Protein AF-A0A7L5DLM1-F1 (afdb_monomer_lite)

Foldseek 3Di:
DFPVPVVPDDLVVVCVVVVDDPVVVVVVRVVCCVPPVCCVVPVVVVPPPPPPPPVVVVVVVVVVVVVVVVVVVVVVVVVVVVVVVVQVCCCPPVVDDDDDDDDDDPPDD

Sequence (109 aa):
MSIYRAEIAQPADIQQYLHISLKELRQLNRWYYKHRLAPFLYPYRYFKRMKKHNQEAYIKALERRLSATEAENQHLKLKAEAFEAAIQIAEEQLQIKILKKSGTKPSTN

Radius of gyration: 36.95 Å; chains: 1; bounding box: 66×29×92 Å

Organism: NCBI:txid2728024

Structure (mmCIF, N/CA/C/O backbone):
data_AF-A0A7L5DLM1-F1
#
_entry.id   AF-A0A7L5DLM1-F1
#
loop_
_atom_site.group_PDB
_atom_site.id
_atom_site.type_symbol
_atom_site.label_atom_id
_atom_site.label_alt_id
_atom_site.label_comp_id
_atom_site.label_asym_id
_atom_site.label_entity_id
_atom_site.label_seq_id
_atom_site.pdbx_PDB_ins_code
_atom_site.Cartn_x
_atom_site.Cartn_y
_atom_site.Cartn_z
_atom_site.occupancy
_atom_site.B_iso_or_equiv
_atom_site.auth_seq_id
_atom_site.auth_comp_id
_atom_site.auth_asym_id
_atom_site.auth_atom_id
_atom_site.pdbx_PDB_model_num
ATOM 1 N N . MET A 1 1 ? 29.696 -0.147 -33.491 1.00 41.09 1 MET A N 1
ATOM 2 C CA . MET A 1 1 ? 29.785 -1.626 -33.490 1.00 41.09 1 MET A CA 1
ATOM 3 C C . MET A 1 1 ? 28.605 -2.241 -32.724 1.00 41.09 1 MET A C 1
ATOM 5 O O . MET A 1 1 ? 28.795 -2.792 -31.650 1.00 41.09 1 MET A O 1
ATOM 9 N N . SER A 1 2 ? 27.375 -2.140 -33.238 1.00 49.22 2 SER A N 1
ATOM 10 C CA . SER A 1 2 ? 26.200 -2.811 -32.652 1.00 49.22 2 SER A CA 1
ATOM 11 C C . SER A 1 2 ? 25.183 -3.127 -33.756 1.00 49.22 2 SER A C 1
ATOM 13 O O . SER A 1 2 ? 24.797 -2.229 -34.496 1.00 49.22 2 SER A O 1
ATOM 15 N N . ILE A 1 3 ? 24.807 -4.406 -33.855 1.00 47.53 3 ILE A N 1
ATOM 16 C CA . ILE A 1 3 ? 23.905 -5.086 -34.818 1.00 47.53 3 ILE A CA 1
ATOM 17 C C . ILE A 1 3 ? 24.433 -5.362 -36.238 1.00 47.53 3 ILE A C 1
ATOM 19 O O . ILE A 1 3 ? 24.047 -6.373 -36.807 1.00 47.53 3 ILE A O 1
ATOM 23 N N . TYR A 1 4 ? 25.457 -4.666 -36.736 1.00 45.84 4 TYR A N 1
ATOM 24 C CA . TYR A 1 4 ? 26.200 -5.152 -37.923 1.00 45.84 4 TYR A CA 1
ATOM 25 C C . TYR A 1 4 ? 26.994 -6.456 -37.676 1.00 45.84 4 TYR A C 1
ATOM 27 O O . TYR A 1 4 ? 27.581 -7.012 -38.591 1.00 45.84 4 TYR A O 1
ATOM 35 N N . ARG A 1 5 ? 27.033 -6.943 -36.427 1.00 49.91 5 ARG A N 1
ATOM 36 C CA . ARG A 1 5 ? 27.850 -8.086 -35.984 1.00 49.91 5 ARG A CA 1
ATOM 37 C C . ARG A 1 5 ? 27.244 -9.467 -36.250 1.00 49.91 5 ARG A C 1
ATOM 39 O O . ARG A 1 5 ? 27.867 -10.447 -35.877 1.00 49.91 5 ARG A O 1
ATOM 46 N N . ALA A 1 6 ? 26.048 -9.556 -36.827 1.00 49.19 6 ALA A N 1
ATOM 47 C CA . ALA A 1 6 ? 25.493 -10.858 -37.193 1.00 49.19 6 ALA A CA 1
ATOM 48 C C . ALA A 1 6 ? 25.947 -11.333 -38.584 1.00 49.19 6 ALA A C 1
ATOM 50 O O . ALA A 1 6 ? 25.610 -12.446 -38.941 1.00 49.19 6 ALA A O 1
ATOM 51 N N . GLU A 1 7 ? 26.664 -10.513 -39.368 1.00 53.91 7 GLU A N 1
ATOM 52 C CA . GLU A 1 7 ? 27.162 -10.855 -40.720 1.00 53.91 7 GLU A CA 1
ATOM 53 C C . GLU A 1 7 ? 26.086 -11.302 -41.742 1.00 53.91 7 GLU A C 1
ATOM 55 O O . GLU A 1 7 ? 26.424 -11.703 -42.847 1.00 53.91 7 GLU A O 1
ATOM 60 N N . ILE A 1 8 ? 24.787 -11.182 -41.427 1.00 62.50 8 ILE A N 1
ATOM 61 C CA . ILE A 1 8 ? 23.690 -11.690 -42.279 1.00 62.50 8 ILE A CA 1
ATOM 62 C C . ILE A 1 8 ? 23.389 -10.781 -43.488 1.00 62.50 8 ILE A C 1
ATOM 64 O O . ILE A 1 8 ? 22.967 -11.282 -44.524 1.00 62.50 8 ILE A O 1
ATOM 68 N N . ALA A 1 9 ? 23.566 -9.459 -43.381 1.00 66.31 9 ALA A N 1
ATOM 69 C CA . ALA A 1 9 ? 23.279 -8.525 -44.478 1.00 66.31 9 ALA A CA 1
ATOM 70 C C . ALA A 1 9 ? 24.031 -7.195 -44.324 1.00 66.31 9 ALA A C 1
ATOM 72 O O . ALA A 1 9 ? 24.262 -6.731 -43.199 1.00 66.31 9 ALA A O 1
ATOM 73 N N . GLN A 1 10 ? 24.380 -6.556 -45.447 1.00 77.19 10 GLN A N 1
ATOM 74 C CA . GLN A 1 10 ? 25.027 -5.246 -45.432 1.00 77.19 10 GLN A CA 1
ATOM 75 C C . GLN A 1 10 ? 24.006 -4.127 -45.160 1.00 77.19 10 GLN A C 1
ATOM 77 O O . GLN A 1 10 ? 22.847 -4.217 -45.570 1.00 77.19 10 GLN A O 1
ATOM 82 N N . PRO A 1 11 ? 24.409 -3.028 -44.487 1.00 72.88 11 PRO A N 1
ATOM 83 C CA . PRO A 1 11 ? 23.534 -1.882 -44.242 1.00 72.88 11 PRO A CA 1
ATOM 84 C C . PRO A 1 11 ? 22.876 -1.338 -45.514 1.00 72.88 11 PRO A C 1
ATOM 86 O O . PRO A 1 11 ? 21.714 -0.949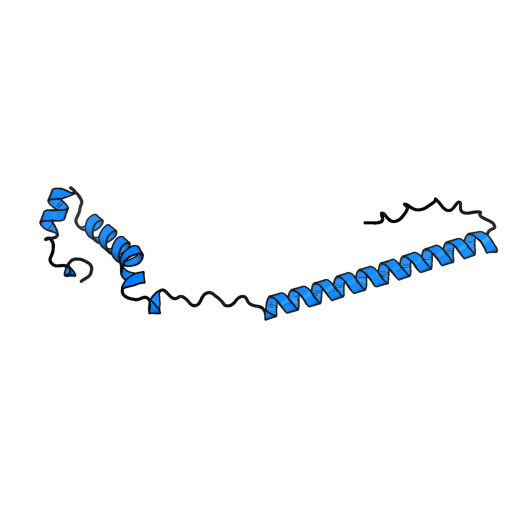 -45.464 1.00 72.88 11 PRO A O 1
ATOM 89 N N . ALA A 1 12 ? 23.616 -1.316 -46.626 1.00 76.88 12 ALA A N 1
ATOM 90 C CA . ALA A 1 12 ? 23.141 -0.801 -47.905 1.00 76.88 12 ALA A CA 1
ATOM 91 C C . ALA A 1 12 ? 21.942 -1.604 -48.435 1.00 76.88 12 ALA A C 1
ATOM 93 O O . ALA A 1 12 ? 20.937 -1.008 -48.817 1.00 76.88 12 ALA A O 1
ATOM 94 N N . ASP A 1 13 ? 22.007 -2.932 -48.352 1.00 80.25 13 ASP A N 1
ATOM 95 C CA . ASP A 1 13 ? 20.946 -3.832 -48.817 1.00 80.25 13 ASP A CA 1
ATOM 96 C C . ASP A 1 13 ? 19.662 -3.630 -48.005 1.00 80.25 13 ASP A C 1
ATOM 98 O O . ASP A 1 13 ? 18.562 -3.551 -48.546 1.00 80.25 13 ASP A O 1
ATOM 102 N N . ILE A 1 14 ? 19.802 -3.459 -46.687 1.00 77.75 14 ILE A N 1
ATOM 103 C CA . ILE A 1 14 ? 18.672 -3.222 -45.780 1.00 77.75 14 ILE A CA 1
ATOM 104 C C . ILE A 1 14 ? 18.038 -1.853 -46.046 1.00 77.75 14 ILE A C 1
ATOM 106 O O . ILE A 1 14 ? 16.816 -1.718 -46.011 1.00 77.75 14 ILE A O 1
ATOM 110 N N . GLN A 1 15 ? 18.853 -0.831 -46.312 1.00 81.31 15 GLN A N 1
ATOM 111 C CA . GLN A 1 15 ? 18.355 0.499 -46.662 1.00 81.31 15 GLN A CA 1
ATOM 112 C C . GLN A 1 15 ? 17.599 0.494 -47.990 1.00 81.31 15 GLN A C 1
ATOM 114 O O . GLN A 1 15 ? 16.558 1.139 -48.083 1.00 81.31 15 GLN A O 1
ATOM 119 N N . GLN A 1 16 ? 18.106 -0.230 -48.991 1.00 80.25 16 GLN A N 1
ATOM 120 C CA . GLN A 1 16 ? 17.451 -0.371 -50.291 1.00 80.25 16 GLN A CA 1
ATOM 121 C C . GLN A 1 16 ? 16.139 -1.148 -50.179 1.00 80.25 16 GLN A C 1
ATOM 123 O O . GLN A 1 16 ? 15.139 -0.713 -50.736 1.00 80.25 16 GLN A O 1
ATOM 128 N N . TYR A 1 17 ? 16.125 -2.244 -49.421 1.00 84.44 17 TYR A N 1
ATOM 129 C CA . TYR A 1 17 ? 14.946 -3.092 -49.252 1.00 84.44 17 TYR A CA 1
ATOM 130 C C . TYR A 1 17 ? 13.833 -2.429 -48.430 1.00 84.44 17 TYR A C 1
ATOM 132 O O . TYR A 1 17 ? 12.656 -2.560 -48.748 1.00 84.44 17 TYR A O 1
ATOM 140 N N . LEU A 1 18 ? 14.191 -1.721 -47.355 1.00 82.88 18 LEU A N 1
ATOM 141 C CA . LEU A 1 18 ? 13.221 -1.092 -46.451 1.00 82.88 18 LEU A CA 1
ATOM 142 C C . LEU A 1 18 ? 12.926 0.371 -46.797 1.00 82.88 18 LEU A C 1
ATOM 144 O O . LEU A 1 18 ? 12.074 0.974 -46.153 1.00 82.88 18 LEU A O 1
ATOM 148 N N . HIS A 1 19 ? 13.630 0.946 -47.775 1.00 88.19 19 HIS A N 1
ATOM 149 C CA . HIS A 1 19 ? 13.519 2.352 -48.172 1.00 88.19 19 HIS A CA 1
ATOM 150 C C . HIS A 1 19 ? 13.657 3.341 -46.996 1.00 88.19 19 HIS A C 1
ATOM 152 O O . HIS A 1 19 ? 12.947 4.341 -46.920 1.00 88.19 19 HIS A O 1
ATOM 158 N N . ILE A 1 20 ? 14.587 3.070 -46.072 1.00 84.94 20 ILE A N 1
ATOM 159 C CA . ILE A 1 20 ? 14.836 3.900 -44.880 1.00 84.94 20 ILE A CA 1
ATOM 160 C C . ILE A 1 20 ? 16.217 4.553 -44.900 1.00 84.94 20 ILE A C 1
ATOM 162 O O . ILE A 1 20 ? 17.192 4.032 -45.456 1.00 84.94 20 ILE A O 1
ATOM 166 N N . SER A 1 21 ? 16.337 5.691 -44.218 1.00 88.31 21 SER A N 1
ATOM 167 C CA . SER A 1 21 ? 17.624 6.362 -44.050 1.00 88.31 21 SER A CA 1
ATOM 168 C C . SER A 1 21 ? 18.563 5.578 -43.123 1.00 88.31 21 SER A C 1
ATOM 170 O O . SER A 1 21 ? 18.148 4.838 -42.226 1.00 88.31 21 SER A O 1
ATOM 172 N N . LEU A 1 22 ? 19.875 5.797 -43.268 1.00 84.38 22 LEU A N 1
ATOM 173 C CA . LEU A 1 22 ? 20.883 5.170 -42.402 1.00 84.38 22 LEU A CA 1
ATOM 174 C C . LEU A 1 22 ? 20.691 5.559 -40.927 1.00 84.38 22 LEU A C 1
ATOM 176 O O . LEU A 1 22 ? 20.993 4.782 -40.018 1.00 84.38 22 LEU A O 1
ATOM 180 N N . LYS A 1 23 ? 20.198 6.778 -40.683 1.00 86.81 23 LYS A N 1
ATOM 181 C CA . LYS A 1 23 ? 19.929 7.297 -39.340 1.00 86.81 23 LYS A CA 1
ATOM 182 C C . LYS A 1 23 ? 18.783 6.531 -38.681 1.00 86.81 23 LYS A C 1
ATOM 184 O O . LYS A 1 23 ? 18.933 6.100 -37.538 1.00 86.81 23 LYS A O 1
ATOM 189 N N . GLU A 1 24 ? 17.695 6.308 -39.410 1.00 85.56 24 GLU A N 1
ATOM 190 C CA . GLU A 1 24 ? 16.550 5.519 -38.945 1.00 85.56 24 GLU A CA 1
ATOM 191 C C . GLU A 1 24 ? 16.940 4.060 -38.721 1.00 85.56 24 GLU A C 1
ATOM 193 O O . GLU A 1 24 ? 16.661 3.516 -37.654 1.00 85.56 24 GLU A O 1
ATOM 198 N N . LEU A 1 25 ? 17.699 3.457 -39.642 1.00 85.81 25 LEU A N 1
ATOM 199 C CA . LEU A 1 25 ? 18.215 2.096 -39.477 1.00 85.81 25 LEU A CA 1
ATOM 200 C C . LEU A 1 25 ? 19.054 1.957 -38.196 1.00 85.81 25 LEU A C 1
ATOM 202 O O . LEU A 1 25 ? 18.895 1.002 -37.433 1.00 85.81 25 LEU A O 1
ATOM 206 N N . ARG A 1 26 ? 19.928 2.927 -37.903 1.00 84.44 26 ARG A N 1
ATOM 207 C CA . ARG A 1 26 ? 20.721 2.945 -36.661 1.00 84.44 26 ARG A CA 1
ATOM 208 C C . ARG A 1 26 ? 19.848 3.089 -35.417 1.00 84.44 26 ARG A C 1
ATOM 210 O O . ARG A 1 26 ? 20.141 2.459 -34.400 1.00 84.44 26 ARG A O 1
ATOM 217 N N . GLN A 1 27 ? 18.800 3.906 -35.478 1.00 87.25 27 GLN A N 1
ATOM 218 C CA . GLN A 1 27 ? 17.874 4.109 -34.366 1.00 87.25 27 GLN A CA 1
ATOM 219 C C . GLN A 1 27 ? 17.056 2.846 -34.079 1.00 87.25 27 GLN A C 1
ATOM 221 O O . GLN A 1 27 ? 16.996 2.419 -32.923 1.00 87.25 27 GLN A O 1
ATOM 226 N N . LEU A 1 28 ? 16.511 2.215 -35.121 1.00 84.94 28 LEU A N 1
ATOM 227 C CA . LEU A 1 28 ? 15.783 0.949 -35.035 1.00 84.94 28 LEU A CA 1
ATOM 228 C C . LEU A 1 28 ? 16.671 -0.155 -34.467 1.00 84.94 28 LEU A C 1
ATOM 230 O O . LEU A 1 28 ? 16.285 -0.826 -33.513 1.00 84.94 28 LEU A O 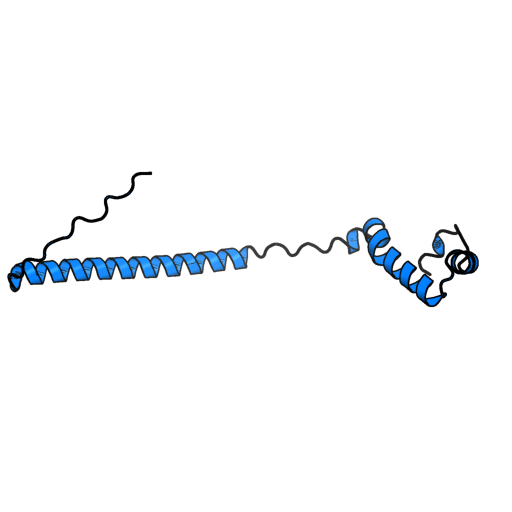1
ATOM 234 N N . ASN A 1 29 ? 17.903 -0.268 -34.967 1.00 86.19 29 ASN A N 1
ATOM 235 C CA . ASN A 1 29 ? 18.883 -1.202 -34.432 1.00 86.19 29 ASN A CA 1
ATOM 236 C C . ASN A 1 29 ? 19.150 -0.931 -32.947 1.00 86.19 29 ASN A C 1
ATOM 238 O O . ASN A 1 29 ? 19.025 -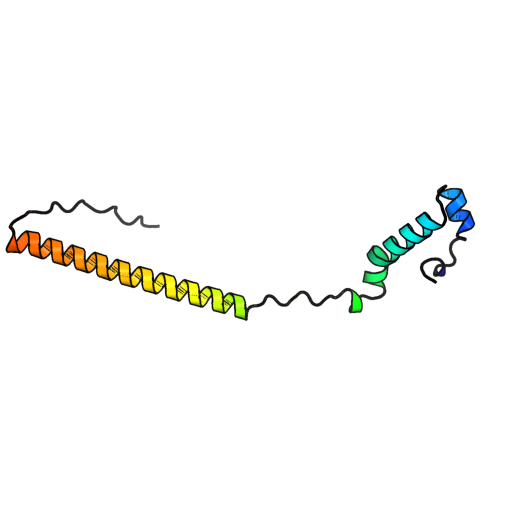1.823 -32.111 1.00 86.19 29 ASN A O 1
ATOM 242 N N . ARG A 1 30 ? 19.455 0.310 -32.560 1.00 85.62 30 ARG A N 1
ATOM 243 C CA . ARG A 1 30 ? 19.711 0.640 -31.150 1.00 85.62 30 ARG A CA 1
ATOM 244 C C . ARG A 1 30 ? 18.530 0.276 -30.248 1.00 85.62 30 ARG A C 1
ATOM 246 O O . ARG A 1 30 ? 18.749 -0.237 -29.149 1.00 85.62 30 ARG A O 1
ATOM 253 N N . TRP A 1 31 ? 17.306 0.523 -30.708 1.00 88.50 31 TRP A N 1
ATOM 254 C CA . TRP A 1 31 ? 16.091 0.155 -29.989 1.00 88.50 31 TRP A CA 1
ATOM 255 C C . TRP A 1 31 ? 15.956 -1.365 -29.857 1.00 88.50 31 TRP A C 1
ATOM 257 O O . TRP A 1 31 ? 15.829 -1.874 -28.743 1.00 88.50 31 TRP A O 1
ATOM 267 N N . TYR A 1 32 ? 16.089 -2.090 -30.969 1.00 86.50 32 TYR A N 1
ATOM 268 C CA . TYR A 1 32 ? 16.012 -3.548 -31.022 1.00 86.50 32 TYR A CA 1
ATOM 269 C C . TYR A 1 32 ? 17.051 -4.206 -30.112 1.00 86.50 32 TYR A C 1
ATOM 271 O O . TYR A 1 32 ? 16.725 -5.089 -29.319 1.00 86.50 32 TYR A O 1
ATOM 279 N N . TYR A 1 33 ? 18.298 -3.729 -30.152 1.00 83.31 33 TYR A N 1
ATOM 280 C CA . TYR A 1 33 ? 19.353 -4.214 -29.270 1.00 83.31 33 TYR A CA 1
ATOM 281 C C . TYR A 1 33 ? 18.989 -4.000 -27.807 1.00 83.31 33 TYR A C 1
ATOM 283 O O . TYR A 1 33 ? 19.038 -4.934 -27.017 1.00 83.31 33 TYR A O 1
ATOM 291 N N . LYS A 1 34 ? 18.618 -2.769 -27.441 1.00 83.38 34 LYS A N 1
ATOM 292 C CA . LYS A 1 34 ? 18.349 -2.400 -26.052 1.00 83.38 34 LYS A CA 1
ATOM 293 C C . LYS A 1 34 ? 17.184 -3.196 -25.471 1.00 83.38 34 LYS A C 1
ATOM 295 O O . LYS A 1 34 ? 17.282 -3.654 -24.341 1.00 83.38 34 LYS A O 1
ATOM 300 N N . HIS A 1 35 ? 16.093 -3.334 -26.216 1.00 82.94 35 HIS A N 1
ATOM 301 C CA . HIS A 1 35 ? 14.849 -3.877 -25.677 1.00 82.94 35 HIS A CA 1
ATOM 302 C C . HIS A 1 35 ? 14.666 -5.369 -25.930 1.00 82.94 35 HIS A C 1
ATOM 304 O O . HIS A 1 35 ? 14.052 -6.034 -25.101 1.00 82.94 35 HIS A O 1
ATOM 310 N N . ARG A 1 36 ? 15.205 -5.901 -27.031 1.00 83.25 36 ARG A N 1
ATOM 311 C CA . ARG A 1 36 ? 15.015 -7.304 -27.403 1.00 83.25 36 ARG A CA 1
ATOM 312 C C . ARG A 1 36 ? 16.243 -8.151 -27.125 1.00 83.25 36 ARG A C 1
ATOM 314 O O . ARG A 1 36 ? 16.088 -9.192 -26.520 1.00 83.25 36 ARG A O 1
ATOM 321 N N . LEU A 1 37 ? 17.446 -7.726 -27.519 1.00 83.62 37 LEU A N 1
ATOM 322 C CA . LEU A 1 37 ? 18.648 -8.571 -27.390 1.00 83.62 37 LEU A CA 1
ATOM 323 C C . LEU A 1 37 ? 19.345 -8.447 -26.031 1.00 83.62 37 LEU A C 1
ATOM 325 O O . LEU A 1 37 ? 19.741 -9.448 -25.441 1.00 83.62 37 LEU A O 1
ATOM 329 N N . ALA A 1 38 ? 19.505 -7.225 -25.524 1.00 82.19 38 ALA A N 1
ATOM 330 C CA . ALA A 1 38 ? 20.264 -6.955 -24.309 1.00 82.19 38 ALA A CA 1
ATOM 331 C C . ALA A 1 38 ? 19.743 -7.695 -23.060 1.00 82.19 38 ALA A C 1
ATOM 333 O O . ALA A 1 38 ? 20.590 -8.135 -22.283 1.00 82.19 38 ALA A O 1
ATOM 334 N N . PRO A 1 39 ? 18.422 -7.899 -22.860 1.00 80.44 39 PRO A N 1
ATOM 335 C CA . PRO A 1 39 ? 17.924 -8.705 -21.746 1.00 80.44 39 PRO A CA 1
ATOM 336 C C . PRO A 1 39 ? 18.395 -10.166 -21.779 1.00 80.44 39 PRO A C 1
ATOM 338 O O . PRO A 1 39 ? 18.695 -10.720 -20.726 1.00 80.44 39 PRO A O 1
ATOM 341 N N . PHE A 1 40 ? 18.507 -10.774 -22.967 1.00 81.75 40 PHE A N 1
ATOM 342 C CA . PHE A 1 40 ? 18.943 -12.169 -23.117 1.00 81.75 40 PHE A CA 1
ATOM 343 C C . PHE A 1 40 ? 20.466 -12.318 -23.120 1.00 81.75 40 PHE A C 1
ATOM 345 O O . PHE A 1 40 ? 20.988 -13.279 -22.569 1.00 81.75 40 PHE A O 1
ATOM 352 N N . LEU A 1 41 ? 21.186 -11.366 -23.723 1.00 81.81 41 LEU A N 1
ATOM 353 C CA . LEU A 1 41 ? 22.651 -11.400 -23.805 1.00 81.81 41 LEU A CA 1
ATOM 354 C C . LEU A 1 41 ? 23.328 -10.963 -22.500 1.00 81.81 41 LEU A C 1
ATOM 356 O O . LEU A 1 41 ? 24.412 -11.437 -22.170 1.00 81.81 41 LEU A O 1
ATOM 360 N N . TYR A 1 42 ? 22.702 -10.049 -21.753 1.00 80.50 42 TYR A N 1
ATOM 361 C CA . TYR A 1 42 ? 23.239 -9.502 -20.504 1.00 80.50 42 TYR A CA 1
ATOM 362 C C . TYR A 1 42 ? 22.208 -9.572 -19.374 1.00 80.50 42 TYR A C 1
ATOM 364 O O . TYR A 1 42 ? 21.851 -8.534 -18.800 1.00 80.50 42 TYR A O 1
ATOM 372 N N . PRO A 1 43 ? 21.753 -10.784 -19.003 1.00 72.38 43 PRO A N 1
ATOM 373 C CA . PRO A 1 43 ? 20.714 -10.955 -17.995 1.00 72.38 43 PRO A CA 1
ATOM 374 C C . PRO A 1 43 ? 21.114 -10.305 -16.668 1.00 72.38 43 PRO A C 1
ATOM 376 O O . PRO A 1 43 ? 20.315 -9.589 -16.073 1.00 72.38 43 PRO A O 1
ATOM 379 N N . TYR A 1 44 ? 22.383 -10.408 -16.256 1.00 70.50 44 TYR A N 1
ATOM 380 C CA . TYR A 1 44 ? 22.882 -9.806 -15.011 1.00 70.50 44 TYR A CA 1
ATOM 381 C C . TYR A 1 44 ? 22.733 -8.272 -14.931 1.00 70.50 44 TYR A C 1
ATOM 383 O O . TYR A 1 44 ? 22.637 -7.728 -13.835 1.00 70.50 44 TYR A O 1
ATOM 391 N N . ARG A 1 45 ? 22.705 -7.559 -16.071 1.00 67.00 45 ARG A N 1
ATOM 392 C CA . ARG A 1 45 ? 22.493 -6.096 -16.117 1.00 67.00 45 ARG A CA 1
ATOM 393 C C . ARG A 1 45 ? 21.013 -5.722 -16.126 1.00 67.00 45 ARG A C 1
ATOM 395 O O . ARG A 1 45 ? 20.662 -4.617 -15.718 1.00 67.00 45 ARG A O 1
ATOM 402 N N . TYR A 1 46 ? 20.167 -6.623 -16.62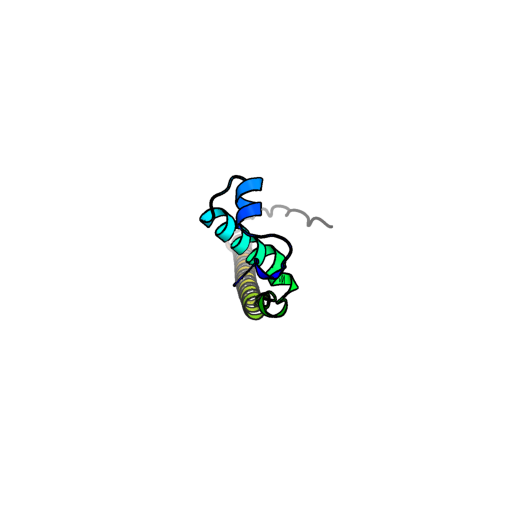2 1.00 62.47 46 TYR A N 1
ATOM 403 C CA . TYR A 1 46 ? 18.722 -6.431 -16.748 1.00 62.47 46 TYR A CA 1
ATOM 404 C C . TYR A 1 46 ? 17.929 -6.963 -15.554 1.00 62.47 46 TYR A C 1
ATOM 406 O O . TYR A 1 46 ? 16.823 -6.481 -15.308 1.00 62.47 46 TYR A O 1
ATOM 414 N N . PHE A 1 47 ? 18.522 -7.840 -14.740 1.00 61.88 47 PHE A N 1
ATOM 415 C CA . PHE A 1 47 ? 18.124 -8.069 -13.355 1.00 61.88 47 PHE A CA 1
ATOM 416 C C . PHE A 1 47 ? 18.426 -6.813 -12.526 1.00 61.88 47 PHE A C 1
ATOM 418 O O . PHE A 1 47 ? 19.273 -6.801 -11.634 1.00 61.88 47 PHE A O 1
ATOM 425 N N . LYS A 1 48 ? 17.704 -5.717 -12.788 1.00 61.00 48 LYS A N 1
ATOM 426 C CA . LYS A 1 48 ? 17.497 -4.707 -11.755 1.00 61.00 48 LYS A CA 1
ATOM 427 C C . LYS A 1 48 ? 16.855 -5.458 -10.602 1.00 61.00 48 LYS A C 1
ATOM 429 O O . LYS A 1 48 ? 15.713 -5.890 -10.730 1.00 61.00 48 LYS A O 1
ATOM 434 N N . ARG A 1 49 ? 17.610 -5.656 -9.516 1.00 58.31 49 ARG A N 1
ATOM 435 C CA . ARG A 1 49 ? 17.100 -6.123 -8.222 1.00 58.31 49 ARG A CA 1
ATOM 436 C C . ARG A 1 49 ? 15.778 -5.388 -8.015 1.00 58.31 49 ARG A C 1
ATOM 438 O O . ARG A 1 49 ? 15.800 -4.165 -7.860 1.00 58.31 49 ARG A O 1
ATOM 445 N N . MET A 1 50 ? 14.642 -6.083 -8.137 1.00 61.16 50 MET A N 1
ATOM 446 C CA . MET A 1 50 ? 13.359 -5.462 -7.821 1.00 61.16 50 MET A CA 1
ATOM 447 C C . MET A 1 50 ? 13.540 -4.846 -6.438 1.00 61.16 50 MET A C 1
ATOM 449 O O . MET A 1 50 ? 14.124 -5.501 -5.566 1.00 61.16 50 MET A O 1
ATOM 453 N N . LYS A 1 51 ? 13.182 -3.564 -6.264 1.00 61.81 51 LYS A N 1
ATOM 454 C CA . LYS A 1 51 ? 13.315 -2.913 -4.957 1.00 61.81 51 LYS A CA 1
ATOM 455 C C . LYS A 1 51 ? 12.640 -3.846 -3.958 1.00 61.81 51 LYS A C 1
ATOM 457 O O . LYS A 1 51 ? 11.455 -4.128 -4.120 1.00 61.81 51 LYS A O 1
ATOM 462 N N . LYS A 1 52 ? 13.405 -4.385 -3.001 1.00 62.03 52 LYS A N 1
ATOM 463 C CA . LYS A 1 52 ? 12.826 -5.207 -1.940 1.00 62.03 52 LYS A CA 1
ATOM 464 C C . LYS A 1 52 ? 11.705 -4.369 -1.339 1.00 62.03 52 LYS A C 1
ATOM 466 O O . LYS A 1 52 ? 11.935 -3.201 -1.022 1.00 62.03 52 LYS A O 1
ATOM 471 N N . HIS A 1 53 ? 10.499 -4.930 -1.293 1.00 64.56 53 HIS A N 1
ATOM 472 C CA . HIS A 1 53 ? 9.368 -4.284 -0.646 1.00 64.56 53 HIS A CA 1
ATOM 473 C C . HIS A 1 53 ? 9.852 -3.804 0.723 1.00 64.56 53 HIS A C 1
ATOM 475 O O . HIS A 1 53 ? 10.434 -4.596 1.464 1.00 64.56 53 HIS A O 1
ATOM 481 N N . ASN A 1 54 ? 9.716 -2.510 1.012 1.00 76.56 54 ASN A N 1
ATOM 482 C CA . ASN A 1 54 ? 10.321 -1.896 2.191 1.00 76.56 54 ASN A CA 1
ATOM 483 C C . ASN A 1 54 ? 9.496 -2.295 3.428 1.00 76.56 54 ASN A C 1
ATOM 485 O O . ASN A 1 54 ? 8.669 -1.527 3.913 1.00 76.56 54 ASN A O 1
ATOM 489 N N . GLN A 1 55 ? 9.629 -3.558 3.845 1.00 78.75 55 GLN A N 1
ATOM 490 C CA . GLN A 1 55 ? 8.825 -4.207 4.884 1.00 78.75 55 GLN A CA 1
ATOM 491 C C . GLN A 1 55 ? 8.874 -3.421 6.194 1.00 78.75 55 GLN A C 1
ATOM 493 O O . GLN A 1 55 ? 7.841 -3.250 6.825 1.00 78.75 55 GLN A O 1
ATOM 498 N N . GLU A 1 56 ? 10.023 -2.842 6.537 1.00 82.81 56 GLU A N 1
ATOM 499 C CA . GLU A 1 56 ? 10.186 -1.988 7.720 1.00 82.81 56 GLU A CA 1
ATOM 500 C C . GLU A 1 56 ? 9.289 -0.744 7.678 1.00 82.81 56 GLU A C 1
ATOM 502 O O . GLU A 1 56 ? 8.625 -0.411 8.657 1.00 82.81 56 GLU A O 1
ATOM 507 N N . ALA A 1 57 ? 9.202 -0.075 6.523 1.00 85.00 57 ALA A N 1
ATOM 508 C CA . ALA A 1 57 ? 8.329 1.086 6.359 1.00 85.00 57 ALA A CA 1
ATOM 509 C C . ALA A 1 57 ? 6.843 0.700 6.443 1.00 85.00 57 ALA A C 1
ATOM 511 O O . ALA A 1 57 ? 6.033 1.466 6.965 1.00 85.00 57 ALA A O 1
ATOM 512 N N . TYR A 1 58 ? 6.493 -0.491 5.952 1.00 87.25 58 TYR A N 1
ATOM 513 C CA . TYR A 1 58 ? 5.137 -1.029 6.029 1.00 87.25 58 TYR A CA 1
ATOM 514 C C . TYR A 1 58 ? 4.742 -1.403 7.465 1.00 87.25 58 TYR A C 1
ATOM 516 O O . TYR A 1 58 ? 3.672 -1.006 7.920 1.00 87.25 58 TYR A O 1
ATOM 524 N N . ILE A 1 59 ? 5.624 -2.082 8.203 1.00 92.00 59 ILE A N 1
ATOM 525 C CA . ILE A 1 59 ? 5.419 -2.432 9.617 1.00 92.00 59 ILE A CA 1
ATOM 526 C C . ILE A 1 59 ? 5.240 -1.159 10.449 1.00 92.00 59 ILE A C 1
ATOM 528 O O . ILE A 1 59 ? 4.242 -1.017 11.150 1.00 92.00 59 ILE A O 1
ATOM 532 N N . LYS A 1 60 ? 6.114 -0.165 10.265 1.00 93.62 60 LYS A N 1
ATOM 533 C CA . LYS A 1 60 ? 6.009 1.124 10.962 1.00 93.62 60 LYS A CA 1
ATOM 534 C C . LYS A 1 60 ? 4.709 1.875 10.648 1.00 93.62 60 LYS A C 1
ATOM 536 O O . LYS A 1 60 ? 4.181 2.599 11.492 1.00 93.62 60 LYS A O 1
ATOM 541 N N . ALA A 1 61 ? 4.185 1.743 9.429 1.00 92.50 61 ALA A N 1
ATOM 542 C CA . ALA A 1 61 ? 2.893 2.321 9.066 1.00 92.50 61 ALA A CA 1
ATOM 543 C C . ALA A 1 61 ? 1.719 1.589 9.741 1.00 92.50 61 ALA A C 1
ATOM 545 O O . ALA A 1 61 ? 0.751 2.240 10.135 1.00 92.50 61 ALA A O 1
ATOM 546 N N . LEU A 1 62 ? 1.807 0.265 9.895 1.00 94.38 62 LEU A N 1
ATOM 547 C CA . LEU A 1 62 ? 0.812 -0.535 10.612 1.00 94.38 62 LEU A CA 1
ATOM 548 C C . LEU A 1 62 ? 0.793 -0.219 12.109 1.00 94.38 62 LEU A C 1
ATOM 550 O O . LEU A 1 62 ? -0.282 0.019 12.650 1.00 94.38 62 LEU A O 1
ATOM 554 N N . GLU A 1 63 ? 1.958 -0.132 12.752 1.00 95.94 63 GLU A N 1
ATOM 555 C CA . GLU A 1 63 ? 2.076 0.224 14.174 1.00 95.94 63 GLU A CA 1
ATOM 556 C C . GLU A 1 63 ? 1.408 1.571 14.478 1.00 95.94 63 GLU A C 1
ATOM 558 O O . GLU A 1 63 ? 0.628 1.686 15.419 1.00 95.94 63 GLU A O 1
ATOM 563 N N . ARG A 1 64 ? 1.627 2.577 13.621 1.00 95.44 64 ARG A N 1
ATOM 564 C CA . ARG A 1 64 ? 0.983 3.895 13.755 1.00 95.44 64 ARG A CA 1
ATOM 565 C C . ARG A 1 64 ? -0.536 3.841 13.623 1.00 95.44 64 ARG A C 1
ATOM 567 O O . ARG A 1 64 ? -1.236 4.597 14.294 1.00 95.44 64 ARG A O 1
ATOM 574 N N . ARG A 1 65 ? -1.051 2.991 12.730 1.00 95.19 65 ARG A N 1
ATOM 575 C CA . ARG A 1 65 ? -2.499 2.809 12.567 1.00 95.19 65 ARG A CA 1
ATOM 576 C C . ARG A 1 65 ? -3.099 2.148 13.799 1.00 95.19 65 ARG A C 1
ATOM 578 O O . ARG A 1 65 ? -4.101 2.649 14.291 1.00 95.19 65 ARG A O 1
ATOM 585 N N . LEU A 1 66 ? -2.456 1.100 14.316 1.00 96.69 66 LEU A N 1
ATOM 586 C CA . LEU A 1 66 ? -2.887 0.429 15.542 1.00 96.69 66 LEU A CA 1
ATOM 587 C C . LEU A 1 66 ? -2.955 1.409 16.715 1.00 96.69 66 LEU A C 1
ATOM 589 O O . LEU A 1 66 ? -4.022 1.558 17.309 1.00 96.69 66 LEU A O 1
ATOM 593 N N . SER A 1 67 ? -1.890 2.177 16.961 1.00 96.00 67 SER A N 1
ATOM 594 C CA . SER A 1 67 ? -1.874 3.148 18.062 1.00 96.00 67 SER A CA 1
ATOM 595 C C . SER A 1 67 ? -2.961 4.221 17.934 1.00 96.00 67 SER A C 1
ATOM 597 O O . SER A 1 67 ? -3.556 4.622 18.931 1.00 96.00 67 SER A O 1
ATOM 599 N N . ALA A 1 68 ? -3.249 4.684 16.711 1.00 94.81 68 ALA A N 1
ATOM 600 C CA . ALA A 1 68 ? -4.316 5.658 16.477 1.00 94.81 68 ALA A CA 1
ATOM 601 C C . ALA A 1 68 ? -5.700 5.059 16.773 1.00 94.81 68 ALA A C 1
ATOM 603 O O . ALA A 1 68 ? -6.495 5.665 17.487 1.00 94.81 68 ALA A O 1
ATOM 604 N N . THR A 1 69 ? -5.961 3.839 16.294 1.00 95.06 69 THR A N 1
ATOM 605 C CA . THR A 1 69 ? -7.236 3.150 16.543 1.00 95.06 69 THR A CA 1
ATOM 606 C C . THR A 1 69 ? -7.439 2.788 18.013 1.00 95.06 69 THR A C 1
ATOM 608 O O . THR A 1 69 ? -8.559 2.839 18.517 1.00 95.06 69 THR A O 1
ATOM 611 N N . GLU A 1 70 ? -6.371 2.450 18.736 1.00 96.06 70 GLU A N 1
ATOM 612 C CA . GLU A 1 70 ? -6.432 2.184 20.174 1.00 96.06 70 GLU A CA 1
ATOM 613 C C . GLU A 1 70 ? -6.771 3.452 20.964 1.00 96.06 70 GLU A C 1
ATOM 615 O O . GLU A 1 70 ? -7.640 3.407 21.836 1.00 96.06 70 GLU A O 1
ATOM 620 N N . ALA A 1 71 ? -6.164 4.590 20.614 1.00 94.38 71 ALA A N 1
ATOM 621 C CA . ALA A 1 71 ? -6.477 5.880 21.225 1.00 94.38 71 ALA A CA 1
ATOM 622 C C . ALA A 1 71 ? -7.931 6.311 20.957 1.00 94.38 71 ALA A C 1
ATOM 624 O O . ALA A 1 71 ? -8.630 6.748 21.875 1.00 94.38 71 ALA A O 1
ATOM 625 N N . GLU A 1 72 ? -8.421 6.140 19.725 1.00 94.75 72 GLU A N 1
ATOM 626 C CA . GLU A 1 72 ? -9.823 6.406 19.382 1.00 94.75 72 GLU A CA 1
ATOM 627 C C . GLU A 1 72 ? -10.783 5.521 20.188 1.00 94.75 72 GLU A C 1
ATOM 629 O O . GLU A 1 72 ? -11.754 6.023 20.756 1.00 94.75 72 GLU A O 1
ATOM 634 N N . ASN A 1 73 ? -10.487 4.225 20.313 1.00 95.12 73 ASN A N 1
ATOM 635 C CA . ASN A 1 73 ? -11.290 3.297 21.109 1.00 95.12 73 ASN A CA 1
ATOM 636 C C . ASN A 1 73 ? -11.326 3.673 22.594 1.00 95.12 73 ASN A C 1
ATOM 638 O O . ASN A 1 73 ? -12.390 3.624 23.211 1.00 95.12 73 ASN A O 1
ATOM 642 N N . GLN A 1 74 ? -10.190 4.056 23.179 1.00 94.88 74 GLN A N 1
ATOM 643 C CA . GLN A 1 74 ? -10.136 4.516 24.570 1.00 94.88 74 GLN A CA 1
ATOM 644 C C . GLN A 1 74 ? -10.996 5.765 24.773 1.00 94.88 74 GLN A C 1
ATOM 646 O O . GLN A 1 74 ? -11.793 5.829 25.705 1.00 94.88 74 GLN A O 1
ATOM 651 N N . HIS A 1 75 ? -10.899 6.730 23.862 1.00 95.19 75 HIS A N 1
ATOM 652 C CA . HIS A 1 75 ? -11.702 7.943 23.923 1.00 95.19 75 HIS A CA 1
ATOM 653 C C . HIS A 1 75 ? -13.208 7.669 23.768 1.00 95.19 75 HIS A C 1
ATOM 655 O O . HIS A 1 75 ? -14.020 8.277 24.464 1.00 95.19 75 HIS A O 1
ATOM 661 N N . LEU A 1 76 ? -13.601 6.732 22.899 1.00 94.44 76 LEU A N 1
ATOM 662 C CA . LEU A 1 76 ? -15.000 6.314 22.766 1.00 94.44 76 LEU A CA 1
ATOM 663 C C . LEU A 1 76 ? -15.524 5.626 24.034 1.00 94.44 76 LEU A C 1
ATOM 665 O O . LEU A 1 76 ? -16.655 5.901 24.431 1.00 94.44 76 LEU A O 1
ATOM 669 N N . LYS A 1 77 ? -14.707 4.795 24.696 1.00 95.12 77 LYS A N 1
ATOM 670 C CA . LYS A 1 77 ? -15.058 4.183 25.989 1.00 95.12 77 LYS A CA 1
ATOM 671 C C . LYS A 1 77 ? -15.279 5.236 27.070 1.00 95.12 77 LYS A C 1
ATOM 673 O O . LYS A 1 77 ? -16.336 5.243 27.686 1.00 95.12 77 LYS A O 1
ATOM 678 N N . LEU A 1 78 ? -14.351 6.185 27.209 1.00 95.81 78 LEU A N 1
ATOM 679 C CA . LEU A 1 78 ? -14.483 7.286 28.169 1.00 95.81 78 LEU A CA 1
ATOM 680 C C . LEU A 1 78 ? -15.741 8.126 27.916 1.00 95.81 78 LEU A C 1
ATOM 682 O O . LEU A 1 78 ? -16.425 8.527 28.854 1.00 95.81 78 LEU A O 1
ATOM 686 N N . LYS A 1 79 ? -16.086 8.378 26.648 1.00 95.31 79 LYS A N 1
ATOM 687 C CA . LYS A 1 79 ? -17.340 9.057 26.299 1.00 95.31 79 LYS A CA 1
ATOM 688 C C . LYS A 1 79 ? -18.568 8.250 26.704 1.00 95.31 79 LYS A C 1
ATOM 690 O O . LYS A 1 79 ? -19.511 8.835 27.225 1.00 95.31 79 LYS A O 1
ATOM 695 N N . ALA A 1 80 ? -18.571 6.943 26.451 1.00 93.69 80 ALA A N 1
ATOM 696 C CA . ALA A 1 80 ? -19.674 6.072 26.843 1.00 93.69 80 ALA A CA 1
ATOM 697 C C . ALA A 1 80 ? -19.866 6.074 28.367 1.00 93.69 80 ALA A C 1
ATOM 699 O O . ALA A 1 80 ? -20.975 6.324 28.831 1.00 93.69 80 ALA A O 1
ATOM 700 N N . GLU A 1 81 ? -18.782 5.922 29.129 1.00 94.88 81 GLU A N 1
ATOM 701 C CA . GLU A 1 81 ? -18.790 5.982 30.597 1.00 94.88 81 GLU A CA 1
ATOM 702 C C . GLU A 1 81 ? -19.304 7.334 31.114 1.00 94.88 81 GLU A C 1
ATOM 704 O O . GLU A 1 81 ? -20.148 7.387 32.007 1.00 94.88 81 GLU A O 1
ATOM 709 N N . ALA A 1 82 ? -18.864 8.443 30.512 1.00 95.31 82 ALA A N 1
ATOM 710 C CA . ALA A 1 82 ? -19.341 9.776 30.874 1.00 95.31 82 ALA A CA 1
ATOM 711 C C . ALA A 1 82 ? -20.847 9.953 30.613 1.00 95.31 82 ALA A C 1
ATOM 713 O O . ALA A 1 82 ? -21.545 10.563 31.424 1.00 95.31 82 ALA A O 1
ATOM 714 N N . PHE A 1 83 ? -21.366 9.416 29.503 1.00 92.94 83 PHE A N 1
ATOM 715 C CA . PHE A 1 83 ? -22.802 9.442 29.225 1.00 92.94 83 PHE A CA 1
ATOM 716 C C . PHE A 1 83 ? -23.592 8.580 30.208 1.00 92.94 83 PHE A C 1
ATOM 718 O O . PHE A 1 83 ? -24.643 9.018 30.671 1.00 92.94 83 PHE A O 1
ATOM 725 N N . GLU A 1 84 ? -23.101 7.391 30.558 1.00 90.38 84 GLU A N 1
ATOM 726 C CA . GLU A 1 84 ? -23.737 6.535 31.564 1.00 90.38 84 GLU A CA 1
ATOM 727 C C . GLU A 1 84 ? -23.799 7.222 32.931 1.00 90.38 84 GLU A C 1
ATOM 729 O O . GLU A 1 84 ? -24.866 7.258 33.545 1.00 90.38 84 GLU A O 1
ATOM 734 N N . ALA A 1 85 ? -22.705 7.850 33.364 1.00 92.69 85 ALA A N 1
ATOM 735 C CA . ALA A 1 85 ? -22.665 8.620 34.604 1.00 92.69 85 ALA A CA 1
ATOM 736 C C . ALA A 1 85 ? -23.632 9.816 34.576 1.00 92.69 85 ALA A C 1
ATOM 738 O O . ALA A 1 85 ? -24.352 10.063 35.541 1.00 92.69 85 ALA A O 1
ATOM 739 N N . ALA A 1 86 ? -23.703 10.545 33.458 1.00 90.75 86 ALA A N 1
ATOM 740 C CA . ALA A 1 86 ? -24.641 11.655 33.305 1.00 90.75 86 ALA A CA 1
ATOM 741 C C . ALA A 1 86 ? -26.107 11.190 33.358 1.00 90.75 86 ALA A C 1
ATOM 743 O O . ALA A 1 86 ? -26.943 11.869 33.954 1.00 90.75 86 ALA A O 1
ATOM 744 N N . ILE A 1 87 ? -26.415 10.030 32.768 1.00 88.69 87 ILE A N 1
ATOM 745 C CA . ILE A 1 87 ? -27.745 9.412 32.845 1.00 88.69 87 ILE A CA 1
ATOM 746 C C . ILE A 1 87 ? -28.083 9.067 34.297 1.00 88.69 87 ILE A C 1
ATOM 748 O O . ILE A 1 87 ? -29.163 9.429 34.753 1.00 88.69 87 ILE A O 1
ATOM 752 N N . GLN A 1 88 ? -27.160 8.438 35.031 1.00 88.75 88 GLN A N 1
ATOM 753 C CA . GLN A 1 88 ? -27.357 8.105 36.448 1.00 88.75 88 GLN A CA 1
ATOM 754 C C . GLN A 1 88 ? -27.640 9.358 37.285 1.00 88.75 88 GLN A C 1
ATOM 756 O O . GLN A 1 88 ? -28.632 9.403 38.006 1.00 88.75 88 GLN A O 1
ATOM 761 N N . ILE A 1 89 ? -26.843 10.418 37.119 1.00 90.12 89 ILE A N 1
ATOM 762 C CA . ILE A 1 89 ? -27.049 11.696 37.818 1.00 90.12 89 ILE A CA 1
ATOM 763 C C . ILE A 1 89 ? -28.427 12.292 37.490 1.00 90.12 89 ILE A C 1
ATOM 765 O O . ILE A 1 89 ? -29.133 12.756 38.386 1.00 90.12 89 ILE A O 1
ATOM 769 N N . ALA A 1 90 ? -28.834 12.277 36.219 1.00 88.25 90 ALA A N 1
ATOM 770 C CA . ALA A 1 90 ? -30.122 12.822 35.797 1.00 88.25 90 ALA A CA 1
ATOM 771 C C . ALA A 1 90 ? -31.318 12.032 36.358 1.00 88.25 90 ALA A C 1
ATOM 773 O O . ALA A 1 90 ? -32.313 12.635 36.769 1.00 88.25 90 ALA A O 1
ATOM 774 N N . GLU A 1 91 ? -31.221 10.703 36.400 1.00 87.38 91 GLU A N 1
ATOM 775 C CA . GLU A 1 91 ? -32.271 9.833 36.933 1.00 87.38 91 GLU A CA 1
ATOM 776 C C . GLU A 1 91 ? -32.364 9.933 38.465 1.00 87.38 91 GLU A C 1
ATOM 778 O O . GLU A 1 91 ? -33.468 10.063 38.998 1.00 87.38 91 GLU A O 1
ATOM 783 N N . GLU A 1 92 ? -31.229 9.924 39.170 1.00 89.31 92 GLU A N 1
ATOM 784 C CA . GLU A 1 92 ? -31.174 9.884 40.637 1.00 89.31 92 GLU A CA 1
ATOM 785 C C . GLU A 1 92 ? -31.367 11.258 41.288 1.00 89.31 92 GLU A C 1
ATOM 787 O O . GLU A 1 92 ? -32.127 11.386 42.248 1.00 89.31 92 GLU A O 1
ATOM 792 N N . GLN A 1 93 ? -30.689 12.296 40.784 1.00 87.00 93 GLN A N 1
ATOM 793 C CA . GLN A 1 93 ? -30.655 13.614 41.431 1.00 87.00 93 GLN A CA 1
ATOM 794 C C . GLN A 1 93 ? -31.692 14.578 40.858 1.00 87.00 93 GLN A C 1
ATOM 796 O O . GLN A 1 93 ? -32.266 15.376 41.597 1.00 87.00 93 GLN A O 1
ATOM 801 N N . LEU A 1 94 ? -31.941 14.515 39.547 1.00 85.06 94 LEU A N 1
ATOM 802 C CA . LEU A 1 94 ? -32.846 15.440 38.855 1.00 85.06 94 LEU A CA 1
ATOM 803 C C . LEU A 1 94 ? -34.237 14.840 38.598 1.00 85.06 94 LEU A C 1
ATOM 805 O O . LEU A 1 94 ? -35.125 15.556 38.142 1.00 85.06 94 LEU A O 1
ATOM 809 N N . GLN A 1 95 ? -34.438 13.548 38.896 1.00 86.88 95 GLN A N 1
ATOM 810 C CA . GLN A 1 95 ? -35.685 12.800 38.663 1.00 86.88 95 GLN A CA 1
ATOM 811 C C . GLN A 1 95 ? -36.173 12.850 37.202 1.00 86.88 95 GLN A C 1
ATOM 813 O O . GLN A 1 95 ? -37.360 12.673 36.911 1.00 86.88 95 GLN A O 1
ATOM 818 N N . ILE A 1 96 ? -35.258 13.069 36.255 1.00 84.81 96 ILE A N 1
ATOM 819 C CA . ILE A 1 96 ? -35.564 13.096 34.827 1.00 84.81 96 ILE A CA 1
ATOM 820 C C . ILE A 1 96 ? -35.467 11.662 34.308 1.00 84.81 96 ILE A C 1
ATOM 822 O O . ILE A 1 96 ? -34.378 11.112 34.171 1.00 84.81 96 ILE A O 1
ATOM 826 N N . LYS A 1 97 ? -36.609 11.043 33.988 1.00 80.44 97 LYS A N 1
ATOM 827 C CA . LYS A 1 97 ? -36.628 9.705 33.376 1.00 80.44 97 LYS A CA 1
ATOM 828 C C . LYS A 1 97 ? -36.144 9.761 31.929 1.00 80.44 97 LYS A C 1
ATOM 830 O O . LYS A 1 97 ? -36.833 10.297 31.061 1.00 80.44 97 LYS A O 1
ATOM 835 N N . ILE A 1 98 ? -35.001 9.138 31.655 1.00 77.81 98 ILE A N 1
ATOM 836 C CA . ILE A 1 98 ? -34.454 9.013 30.305 1.00 77.81 98 ILE A CA 1
ATOM 837 C C . ILE A 1 98 ?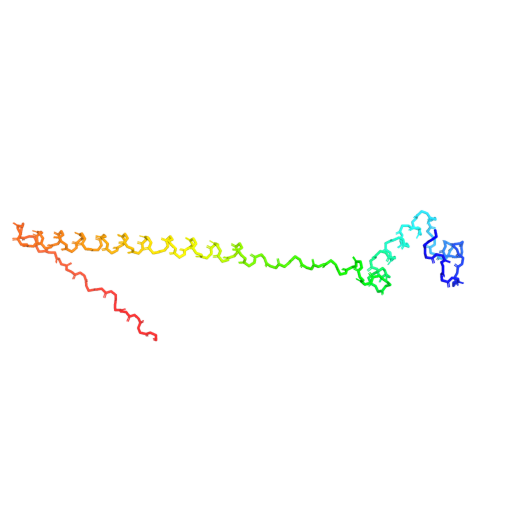 -34.954 7.698 29.687 1.00 77.81 98 ILE A C 1
ATOM 839 O O . ILE A 1 98 ? -34.610 6.601 30.120 1.00 77.81 98 ILE A O 1
ATOM 843 N N . LEU A 1 99 ? -35.787 7.790 28.644 1.00 77.50 99 LEU A N 1
ATOM 844 C CA . LEU A 1 99 ? -36.246 6.613 27.899 1.00 77.50 99 LEU A CA 1
ATOM 845 C C . LEU A 1 99 ? -35.083 6.010 27.099 1.00 77.50 99 LEU A C 1
ATOM 847 O O . LEU A 1 99 ? -34.692 6.530 26.051 1.00 77.50 99 LEU A O 1
ATOM 851 N N . LYS A 1 100 ? -34.543 4.882 27.574 1.00 75.88 100 LYS A N 1
ATOM 852 C CA . LYS A 1 100 ? -33.533 4.108 26.842 1.00 75.88 100 LYS A CA 1
ATOM 853 C C . LYS A 1 100 ? -34.163 3.545 25.566 1.00 75.88 100 LYS A C 1
ATOM 855 O O . LYS A 1 100 ? -35.099 2.749 25.625 1.00 75.88 100 LYS A O 1
ATOM 860 N N . LYS A 1 101 ? -33.661 3.950 24.397 1.00 75.62 101 LYS A N 1
ATOM 861 C CA . LYS A 1 101 ? -34.051 3.319 23.127 1.00 75.62 101 LYS A CA 1
ATOM 862 C C . LYS A 1 101 ? -33.499 1.894 23.107 1.00 75.62 101 LYS A C 1
ATOM 864 O O . LYS A 1 101 ? -32.328 1.692 23.421 1.00 75.62 101 LYS A O 1
ATOM 869 N N . SER A 1 102 ? -34.320 0.914 22.730 1.00 61.47 102 SER A N 1
ATOM 870 C CA . SER A 1 102 ? -33.847 -0.452 22.488 1.00 61.47 102 SER A CA 1
ATOM 871 C C . SER A 1 102 ? -32.778 -0.410 21.394 1.00 61.47 102 SER A C 1
ATOM 873 O O . SER A 1 102 ? -33.084 -0.055 20.254 1.00 61.47 102 SER A O 1
ATOM 875 N N . GLY A 1 103 ? -31.526 -0.703 21.744 1.00 67.69 103 GLY A N 1
ATOM 876 C CA . GLY A 1 103 ? -30.421 -0.706 20.790 1.00 67.69 103 GLY A CA 1
ATOM 877 C C . GLY A 1 103 ? -30.651 -1.689 19.638 1.00 67.69 103 GLY A C 1
ATOM 878 O O . GLY A 1 103 ? -31.405 -2.658 19.758 1.00 67.69 103 GLY A O 1
ATOM 879 N N . THR A 1 104 ? -29.984 -1.439 18.512 1.00 65.00 104 THR A N 1
ATOM 880 C CA . THR A 1 104 ? -29.928 -2.361 17.375 1.00 65.00 104 THR A CA 1
ATOM 881 C C . THR A 1 104 ? -29.360 -3.694 17.859 1.00 65.00 104 THR A C 1
ATOM 883 O O . THR A 1 104 ? -28.244 -3.733 18.377 1.00 65.00 104 THR A O 1
ATOM 886 N N . LYS A 1 105 ? -30.132 -4.783 17.741 1.00 63.69 105 LYS A N 1
ATOM 887 C CA . LYS A 1 105 ? -29.658 -6.126 18.109 1.00 63.69 105 LYS A CA 1
ATOM 888 C C . LYS A 1 105 ? -28.360 -6.418 17.342 1.00 63.69 105 LYS A C 1
ATOM 890 O O . L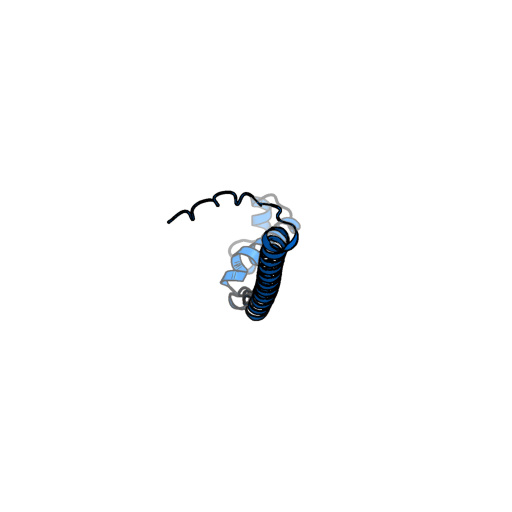YS A 1 105 ? -28.327 -6.143 16.140 1.00 63.69 105 LYS A O 1
ATOM 895 N N . PRO A 1 106 ? -27.311 -6.952 17.991 1.00 57.78 106 PRO A N 1
ATOM 896 C CA . PRO A 1 106 ? -26.108 -7.350 17.277 1.00 57.78 106 PRO A CA 1
ATOM 897 C C . PRO A 1 106 ? -26.498 -8.374 16.207 1.00 57.78 106 PRO A C 1
ATOM 899 O O . PRO A 1 106 ? -27.124 -9.389 16.511 1.00 57.78 106 PRO A O 1
ATOM 902 N N . SER A 1 107 ? -26.185 -8.063 14.948 1.00 61.50 107 SER A N 1
ATOM 903 C CA . SER A 1 107 ? -26.333 -8.997 13.834 1.00 61.50 107 SER A CA 1
ATOM 904 C C . SER A 1 107 ? -25.381 -10.159 14.080 1.00 61.50 107 SER A C 1
ATOM 906 O O . SER A 1 107 ? -24.168 -10.006 13.952 1.00 61.50 107 SER A O 1
ATOM 908 N N . THR A 1 108 ? -25.929 -11.300 14.481 1.00 52.72 108 THR A N 1
ATOM 909 C CA . THR A 1 108 ? -25.222 -12.577 14.522 1.00 52.72 108 THR A CA 1
ATOM 910 C C . THR A 1 108 ? -24.895 -12.980 13.085 1.00 52.72 108 THR A C 1
ATOM 912 O O . THR A 1 108 ? -25.814 -13.307 12.334 1.00 52.72 108 THR A O 1
ATOM 915 N N . ASN A 1 109 ? -23.618 -12.912 12.711 1.00 47.03 109 ASN A N 1
ATOM 916 C CA . ASN A 1 109 ? -23.072 -13.638 11.562 1.00 47.03 109 ASN A CA 1
ATOM 917 C C . ASN A 1 109 ? -22.419 -14.925 12.056 1.00 47.03 109 ASN A C 1
ATOM 919 O O . ASN A 1 109 ? -21.785 -14.861 13.135 1.00 47.03 109 ASN A O 1
#

pLDDT: mean 79.88, std 14.13, range [41.09, 96.69]

Secondary structure (DSSP, 8-state):
--SGGG-S--HHHHHHHHT--HHHHHHHHHHHIIIIIHHHH-HHHH---PPPP-HHHHHHHHHHHHHHHHHHHHHHHHHHHHHHHHHHHHHHTS--------PPPP---